Protein AF-A0A1W4XRC3-F1 (afdb_monomer)

Nearest PDB structures (foldseek):
  7ep3-assembly1_A  TM=9.828E-01  e=4.737E-10  Homo sapiens
  7xyt-assembly1_D  TM=9.723E-01  e=3.192E-10  Homo sapiens
  7ep4-assembly1_B  TM=9.754E-01  e=5.228E-10  Homo sapiens
  7ep5-assembly1_B  TM=9.774E-01  e=6.690E-10  Homo sapiens
  7xys-assembly2_D  TM=9.703E-01  e=6.690E-10  Homo sapiens

pLDDT: mean 93.94, std 7.81, range [54.62, 98.81]

Radius of gyration: 13.51 Å; Cα contacts (8 Å, |Δi|>4): 137; chains: 1; bounding box: 31×24×43 Å

Structure (mmCIF, N/CA/C/O backbone):
data_AF-A0A1W4XRC3-F1
#
_entry.id   AF-A0A1W4XRC3-F1
#
loop_
_atom_site.group_PDB
_atom_site.id
_atom_site.type_symbol
_atom_site.label_atom_id
_atom_site.label_alt_id
_atom_site.label_comp_id
_atom_site.label_asym_id
_atom_site.label_entity_id
_atom_site.label_seq_id
_atom_site.pdbx_PDB_ins_cod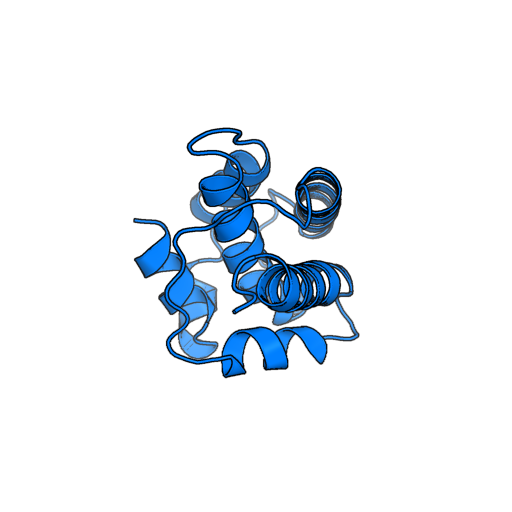e
_atom_site.Cartn_x
_atom_site.Cartn_y
_atom_site.Cartn_z
_atom_site.occupancy
_atom_site.B_iso_or_equiv
_atom_site.auth_seq_id
_atom_site.auth_comp_id
_atom_site.auth_asym_id
_atom_site.auth_atom_id
_atom_site.pdbx_PDB_model_num
ATOM 1 N N . MET A 1 1 ? 9.868 -13.688 4.477 1.00 58.91 1 MET A N 1
ATOM 2 C CA . MET A 1 1 ? 8.705 -13.409 5.351 1.00 58.91 1 MET A CA 1
ATOM 3 C C . MET A 1 1 ? 7.718 -12.433 4.704 1.00 58.91 1 MET A C 1
ATOM 5 O O . MET A 1 1 ? 6.545 -12.772 4.650 1.00 58.91 1 MET A O 1
ATOM 9 N N . MET A 1 2 ? 8.161 -11.296 4.139 1.00 73.88 2 MET A N 1
ATOM 10 C CA . MET A 1 2 ? 7.262 -10.297 3.519 1.00 73.88 2 MET A CA 1
ATOM 11 C C . MET A 1 2 ? 6.311 -10.856 2.448 1.00 73.88 2 MET A C 1
ATOM 13 O O . MET A 1 2 ? 5.127 -10.553 2.497 1.00 73.88 2 MET A O 1
ATOM 17 N N . GLY A 1 3 ? 6.773 -11.737 1.551 1.00 81.00 3 GLY A N 1
ATOM 18 C CA . GLY A 1 3 ? 5.900 -12.317 0.518 1.00 81.00 3 GLY A CA 1
ATOM 19 C C . GLY A 1 3 ? 4.730 -13.158 1.057 1.00 81.00 3 GLY A C 1
ATOM 20 O O . GLY A 1 3 ? 3.689 -13.235 0.415 1.00 81.00 3 GLY A O 1
ATOM 21 N N . LEU A 1 4 ? 4.858 -13.762 2.247 1.00 89.00 4 LEU A N 1
ATOM 22 C CA . LEU A 1 4 ? 3.743 -14.473 2.885 1.00 89.00 4 LEU A CA 1
ATOM 23 C C . LEU A 1 4 ? 2.703 -13.481 3.416 1.00 89.00 4 LEU A C 1
ATOM 25 O O . LEU A 1 4 ? 1.518 -13.647 3.151 1.00 89.00 4 LEU A O 1
ATOM 29 N N . LEU A 1 5 ? 3.149 -12.451 4.138 1.00 92.75 5 LEU A N 1
ATOM 30 C CA . LEU A 1 5 ? 2.257 -11.448 4.725 1.00 92.75 5 LEU A CA 1
ATOM 31 C C . LEU A 1 5 ? 1.597 -10.565 3.655 1.00 92.75 5 LEU A C 1
ATOM 33 O O . LEU A 1 5 ? 0.440 -10.201 3.823 1.00 92.75 5 LEU A O 1
ATOM 37 N N . GLY A 1 6 ? 2.276 -10.316 2.528 1.00 92.44 6 GLY A N 1
ATOM 38 C CA . GLY A 1 6 ? 1.676 -9.735 1.322 1.00 92.44 6 GLY A CA 1
ATOM 39 C C . GLY A 1 6 ? 0.453 -10.521 0.859 1.00 92.44 6 GLY A C 1
ATOM 40 O O . GLY A 1 6 ? -0.631 -9.962 0.758 1.00 92.44 6 GLY A O 1
ATOM 41 N N . ASN A 1 7 ? 0.588 -11.841 0.708 1.00 92.56 7 ASN A N 1
ATOM 42 C CA . ASN A 1 7 ? -0.535 -12.694 0.310 1.00 92.56 7 ASN A CA 1
ATOM 43 C C . ASN A 1 7 ? -1.686 -12.679 1.327 1.00 92.56 7 ASN A C 1
ATOM 45 O O . ASN A 1 7 ? -2.846 -12.730 0.934 1.00 92.56 7 ASN A O 1
ATOM 49 N N . VAL A 1 8 ? -1.379 -12.636 2.628 1.00 95.81 8 VAL A N 1
ATOM 50 C CA . VAL A 1 8 ? -2.406 -12.530 3.679 1.00 95.81 8 VAL A CA 1
ATOM 51 C C . VAL A 1 8 ? -3.142 -11.193 3.569 1.00 95.81 8 VAL A C 1
ATOM 53 O O . VAL A 1 8 ? -4.365 -11.165 3.676 1.00 95.81 8 VAL A O 1
ATOM 56 N N . ALA A 1 9 ? -2.419 -10.101 3.305 1.00 96.81 9 ALA A N 1
ATOM 57 C CA . ALA A 1 9 ? -3.002 -8.775 3.138 1.00 96.81 9 ALA A CA 1
ATOM 58 C C . ALA A 1 9 ? -3.893 -8.671 1.886 1.00 96.81 9 ALA A C 1
ATOM 60 O O . ALA A 1 9 ? -4.897 -7.971 1.909 1.00 96.81 9 ALA A O 1
ATOM 61 N N . GLU A 1 10 ? -3.594 -9.397 0.810 1.00 95.56 10 GLU A N 1
ATOM 62 C CA . GLU A 1 10 ? -4.441 -9.420 -0.394 1.00 95.56 10 GLU A CA 1
ATOM 63 C C . GLU A 1 10 ? -5.826 -10.064 -0.150 1.00 95.56 10 GLU A C 1
ATOM 65 O O . GLU A 1 10 ? -6.766 -9.810 -0.905 1.00 95.56 10 GLU A O 1
ATOM 70 N N . VAL A 1 11 ? -5.991 -10.865 0.912 1.00 96.12 11 VAL A N 1
ATOM 71 C CA . VAL A 1 11 ? -7.250 -11.553 1.238 1.00 96.12 11 VAL A CA 1
ATOM 72 C C . VAL A 1 11 ? -8.038 -10.764 2.284 1.00 96.12 11 VAL A C 1
ATOM 74 O O . VAL A 1 11 ? -7.663 -10.700 3.454 1.00 96.12 11 VAL A O 1
ATOM 77 N N . LYS A 1 12 ? -9.185 -10.198 1.882 1.00 94.94 12 LYS A N 1
ATOM 78 C CA . LYS A 1 12 ? -10.070 -9.406 2.760 1.00 94.94 12 LYS A CA 1
ATOM 79 C C . LYS A 1 12 ? -10.391 -10.094 4.086 1.00 94.94 12 LYS A C 1
ATOM 81 O O . LYS A 1 12 ? -10.207 -9.488 5.135 1.00 94.94 12 LYS A O 1
ATOM 86 N N . ASP A 1 13 ? -10.780 -11.362 4.045 1.00 96.50 13 ASP A N 1
ATOM 87 C CA . ASP A 1 13 ? -11.184 -12.102 5.243 1.00 96.50 13 ASP A CA 1
ATOM 88 C C . ASP A 1 13 ? -10.015 -12.471 6.168 1.00 96.50 13 ASP A C 1
ATOM 90 O O . ASP A 1 13 ? -10.243 -13.009 7.244 1.00 96.50 13 ASP A O 1
ATOM 94 N N . LEU A 1 14 ? -8.764 -12.201 5.779 1.00 97.44 14 LEU A N 1
ATOM 95 C CA . LEU A 1 14 ? -7.584 -12.448 6.612 1.00 97.44 14 LEU A CA 1
ATOM 96 C C . LEU A 1 14 ? -6.895 -11.160 7.078 1.00 97.44 14 LEU A C 1
ATOM 98 O O . LEU A 1 14 ? -6.118 -11.202 8.033 1.00 97.44 14 LEU A O 1
ATOM 102 N N . ARG A 1 15 ? -7.180 -10.011 6.452 1.00 96.31 15 ARG A N 1
ATOM 103 C CA . ARG A 1 15 ? -6.509 -8.732 6.745 1.00 96.31 15 ARG A CA 1
ATOM 104 C C . ARG A 1 15 ? -6.607 -8.298 8.201 1.00 96.31 15 ARG A C 1
ATOM 106 O O . ARG A 1 15 ? -5.651 -7.731 8.724 1.00 96.31 15 ARG A O 1
ATOM 113 N N . TYR A 1 16 ? -7.713 -8.601 8.876 1.00 96.12 16 TYR A N 1
ATOM 114 C CA . TYR A 1 16 ? -7.897 -8.219 10.276 1.00 96.12 16 TYR A CA 1
ATOM 115 C C . TYR A 1 16 ? -6.859 -8.85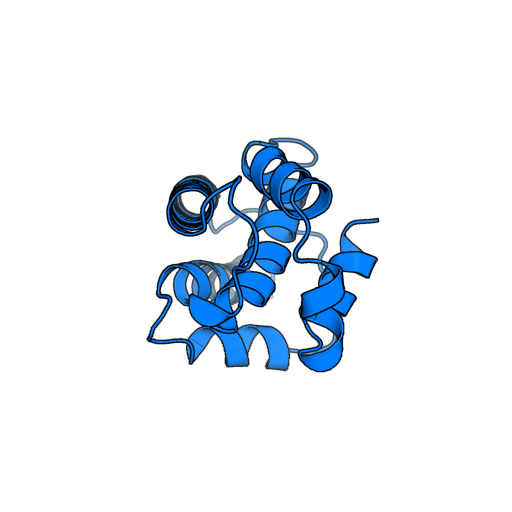3 11.216 1.00 96.12 16 TYR A C 1
ATOM 117 O O . TYR A 1 16 ? -6.524 -8.252 12.232 1.00 96.12 16 TYR A O 1
ATOM 125 N N . TYR A 1 17 ? -6.287 -10.015 10.869 1.00 97.19 17 TYR A N 1
ATOM 126 C CA . TYR A 1 17 ? -5.205 -10.626 11.650 1.00 97.19 17 TYR A CA 1
ATOM 127 C C . TYR A 1 17 ? -3.905 -9.813 11.613 1.00 97.19 17 TYR A C 1
ATOM 129 O O . TYR A 1 17 ? -3.055 -9.983 12.484 1.00 97.19 17 TYR A O 1
ATOM 137 N N . LEU A 1 18 ? -3.742 -8.941 10.613 1.00 97.25 18 LEU A N 1
ATOM 138 C CA . LEU A 1 18 ? -2.594 -8.045 10.490 1.00 97.25 18 LEU A CA 1
ATOM 139 C C . LEU A 1 18 ? -2.808 -6.721 11.233 1.00 97.25 18 LEU A C 1
ATOM 141 O O . LEU A 1 18 ? -1.842 -5.995 11.457 1.00 97.25 18 LEU A O 1
ATOM 145 N N . MET A 1 19 ? -4.045 -6.392 11.622 1.00 97.88 19 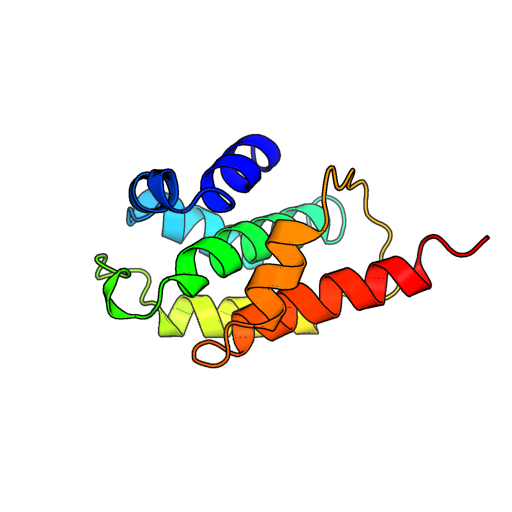MET A N 1
ATOM 146 C CA . MET A 1 19 ? -4.389 -5.139 12.300 1.00 97.88 19 MET A CA 1
ATOM 147 C C . MET A 1 19 ? -4.034 -5.200 13.794 1.00 97.88 19 MET A C 1
ATOM 149 O O . MET A 1 19 ? -4.900 -5.158 14.666 1.00 97.88 19 MET A O 1
ATOM 153 N N . THR A 1 20 ? -2.739 -5.318 14.093 1.00 98.06 20 THR A N 1
ATOM 154 C CA . THR A 1 20 ? -2.191 -5.226 15.454 1.00 98.06 20 THR A CA 1
ATOM 155 C C . THR A 1 20 ? -1.118 -4.138 15.522 1.00 98.06 20 THR A C 1
ATOM 157 O O . THR A 1 20 ? -0.455 -3.873 14.512 1.00 98.06 20 THR A O 1
ATOM 160 N N . PRO A 1 21 ? -0.908 -3.500 16.690 1.00 98.25 21 PRO A N 1
ATOM 161 C CA . PRO A 1 21 ? 0.117 -2.469 16.840 1.00 98.25 21 PRO A CA 1
ATOM 162 C C . PRO A 1 21 ? 1.506 -2.947 16.411 1.00 98.25 21 PRO A C 1
ATOM 164 O O . PRO A 1 21 ? 2.243 -2.200 15.774 1.00 98.25 21 PRO A O 1
ATOM 167 N N . GLU A 1 22 ? 1.854 -4.200 16.705 1.00 97.56 22 GLU A N 1
ATOM 168 C CA . GLU A 1 22 ? 3.159 -4.789 16.406 1.00 97.56 22 GLU A CA 1
ATOM 169 C C . GLU A 1 22 ? 3.363 -4.937 14.898 1.00 97.56 22 GLU A C 1
ATOM 171 O O . GLU A 1 22 ? 4.366 -4.464 14.364 1.00 97.56 22 GLU A O 1
ATOM 176 N N . TYR A 1 23 ? 2.403 -5.547 14.193 1.00 97.38 23 TYR A N 1
ATOM 177 C CA . TYR A 1 23 ? 2.511 -5.736 12.748 1.00 97.38 23 TYR A CA 1
ATOM 178 C C . TYR A 1 23 ? 2.511 -4.406 12.006 1.00 97.38 23 TYR A C 1
ATOM 180 O O . TYR A 1 23 ? 3.374 -4.181 11.154 1.00 97.38 23 TYR A O 1
ATOM 188 N N . VAL A 1 24 ? 1.582 -3.507 12.341 1.00 98.19 24 VAL A N 1
ATOM 189 C CA . VAL A 1 24 ? 1.493 -2.215 11.659 1.00 98.19 24 VAL A CA 1
ATOM 190 C C . VAL A 1 24 ? 2.740 -1.375 11.933 1.00 98.19 24 VAL A C 1
ATOM 192 O O . VAL A 1 24 ? 3.259 -0.777 10.994 1.00 98.19 24 VAL A O 1
ATOM 195 N N . SER A 1 25 ? 3.274 -1.370 13.162 1.00 98.38 25 SER A N 1
ATOM 196 C CA . SER A 1 25 ? 4.533 -0.670 13.468 1.00 98.38 25 SER A CA 1
ATOM 197 C C . SER A 1 25 ? 5.687 -1.216 12.635 1.00 98.38 25 SER A C 1
ATOM 199 O O . SER A 1 25 ? 6.365 -0.443 11.966 1.00 98.38 25 SER A O 1
ATOM 201 N N . VAL A 1 26 ? 5.853 -2.543 12.583 1.00 97.75 26 VAL A N 1
ATOM 202 C CA . VAL A 1 26 ? 6.914 -3.180 11.791 1.00 97.75 26 VAL A CA 1
ATOM 203 C C . VAL A 1 26 ? 6.812 -2.788 10.319 1.00 97.75 26 VAL A C 1
ATOM 205 O O . VAL A 1 26 ? 7.801 -2.347 9.741 1.00 97.75 26 VAL A O 1
ATOM 208 N N . PHE A 1 27 ? 5.637 -2.894 9.694 1.00 98.12 27 PHE A N 1
ATOM 209 C CA . PHE A 1 27 ? 5.492 -2.492 8.292 1.00 98.12 27 PHE A CA 1
ATOM 210 C C . PHE A 1 27 ? 5.697 -0.995 8.086 1.00 98.12 27 PHE A C 1
ATOM 212 O O . PHE A 1 27 ? 6.327 -0.602 7.107 1.00 98.12 27 PHE A O 1
ATOM 219 N N . SER A 1 28 ? 5.202 -0.169 9.008 1.00 98.38 28 SER A N 1
ATOM 220 C CA . SER A 1 28 ? 5.401 1.277 8.968 1.00 98.38 28 SER A CA 1
ATOM 221 C C . SER A 1 28 ? 6.888 1.630 9.025 1.00 98.38 28 SER A C 1
ATOM 223 O O . SER A 1 28 ? 7.329 2.484 8.269 1.00 98.38 28 SER A O 1
ATOM 225 N N . ASP A 1 29 ? 7.679 0.938 9.843 1.00 98.00 29 ASP A N 1
ATOM 226 C CA . ASP A 1 29 ? 9.123 1.165 9.965 1.00 98.00 29 ASP A CA 1
ATOM 227 C C . ASP A 1 29 ? 9.914 0.639 8.770 1.00 98.00 29 ASP A C 1
ATOM 229 O O . ASP A 1 29 ? 10.867 1.275 8.316 1.00 98.00 29 ASP A O 1
ATOM 233 N N . LEU A 1 30 ? 9.474 -0.472 8.178 1.00 97.44 30 LEU A N 1
ATOM 234 C CA . LEU A 1 30 ? 10.051 -0.984 6.935 1.00 97.44 30 LEU A CA 1
ATOM 235 C C . LEU A 1 30 ? 9.842 -0.033 5.750 1.00 97.44 30 LEU A C 1
ATOM 237 O O . LEU A 1 30 ? 10.597 -0.124 4.776 1.00 97.44 30 LEU A O 1
ATOM 241 N N . LEU A 1 31 ? 8.890 0.908 5.833 1.00 98.06 31 LEU A N 1
ATOM 242 C CA . LEU A 1 31 ? 8.767 1.971 4.840 1.00 98.06 31 LEU A CA 1
ATOM 243 C C . LEU A 1 31 ? 10.044 2.788 4.733 1.00 98.06 31 LEU A C 1
ATOM 245 O O . LEU A 1 31 ? 10.308 3.240 3.638 1.00 98.06 31 LEU A O 1
ATOM 249 N N . ASP A 1 32 ? 10.869 2.937 5.771 1.00 96.25 32 ASP A N 1
ATOM 250 C CA . ASP A 1 32 ? 12.114 3.724 5.731 1.00 96.25 32 ASP A CA 1
ATOM 251 C C . ASP A 1 32 ? 13.346 2.914 5.282 1.00 96.25 32 ASP A C 1
ATOM 253 O O . ASP A 1 32 ? 14.457 3.438 5.209 1.00 96.25 32 ASP A O 1
ATOM 257 N N . SER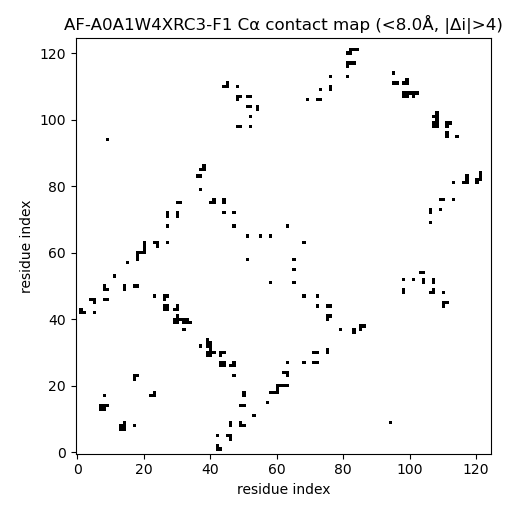 A 1 33 ? 13.164 1.637 4.932 1.00 94.06 33 SER A N 1
ATOM 258 C CA . SER A 1 33 ? 14.265 0.752 4.543 1.00 94.06 33 SER A CA 1
ATOM 259 C C . SER A 1 33 ? 14.813 1.040 3.139 1.00 94.06 33 SER A C 1
ATOM 261 O O . SER A 1 33 ? 14.059 1.122 2.169 1.00 94.06 33 SER A O 1
ATOM 263 N N . TYR A 1 34 ? 16.144 1.089 3.037 1.00 87.62 34 TYR A N 1
ATOM 264 C CA . TYR A 1 34 ? 16.917 1.137 1.785 1.00 87.62 34 TYR A CA 1
ATOM 265 C C . TYR A 1 34 ? 17.595 -0.208 1.455 1.00 87.62 34 TYR A C 1
ATOM 267 O O . TYR A 1 34 ? 18.453 -0.282 0.575 1.00 87.62 34 TYR A O 1
ATOM 275 N N . SER A 1 35 ? 17.270 -1.270 2.203 1.00 85.56 35 SER A N 1
ATOM 276 C CA . SER A 1 35 ? 17.825 -2.605 1.959 1.00 85.56 35 SER A CA 1
ATOM 277 C C . SER A 1 35 ? 17.315 -3.165 0.636 1.00 85.56 35 SER A C 1
ATOM 279 O O . SER A 1 35 ? 16.127 -3.050 0.328 1.00 85.56 35 SER A O 1
ATOM 281 N N . ASP A 1 36 ? 18.215 -3.809 -0.111 1.00 83.69 36 ASP A N 1
ATOM 282 C CA . ASP A 1 36 ? 17.919 -4.448 -1.399 1.00 83.69 36 ASP A CA 1
ATOM 283 C C . ASP A 1 36 ? 17.263 -3.480 -2.404 1.00 83.69 36 ASP A C 1
ATOM 285 O O . ASP A 1 36 ? 16.339 -3.819 -3.143 1.00 83.69 36 ASP A O 1
ATOM 289 N N . GLY A 1 37 ? 17.733 -2.227 -2.401 1.00 88.31 37 GLY A N 1
ATOM 290 C CA . GLY A 1 37 ? 17.157 -1.145 -3.191 1.00 88.31 37 GLY A CA 1
ATOM 291 C C . GLY A 1 37 ? 15.834 -0.677 -2.592 1.00 88.31 37 GLY A C 1
ATOM 292 O O . GLY A 1 37 ? 15.799 -0.166 -1.475 1.00 88.31 37 GLY A O 1
ATOM 293 N N . ILE A 1 38 ? 14.742 -0.817 -3.347 1.00 93.19 38 ILE A N 1
ATOM 294 C CA . ILE A 1 38 ? 13.403 -0.417 -2.888 1.00 93.19 38 ILE A CA 1
ATOM 295 C C . ILE A 1 38 ? 12.567 -1.593 -2.383 1.00 93.19 38 ILE A C 1
ATOM 297 O O . ILE A 1 38 ? 11.497 -1.360 -1.827 1.00 93.19 38 ILE A O 1
ATOM 301 N N . GLU A 1 39 ? 13.033 -2.835 -2.551 1.00 92.31 39 GLU A N 1
ATOM 302 C CA . GLU A 1 39 ? 12.252 -4.062 -2.346 1.00 92.31 39 GLU A CA 1
ATOM 303 C C . GLU A 1 39 ? 11.528 -4.106 -1.003 1.00 92.31 39 GLU A C 1
ATOM 305 O O . GLU A 1 39 ? 10.318 -4.330 -0.949 1.00 92.31 39 GLU A O 1
ATOM 310 N N . VAL A 1 40 ? 12.250 -3.855 0.089 1.00 94.38 40 VAL A N 1
ATOM 311 C CA . VAL A 1 40 ? 11.684 -3.944 1.438 1.00 94.38 40 VAL A CA 1
ATOM 312 C C . VAL A 1 40 ? 10.575 -2.917 1.639 1.00 94.38 40 VAL A C 1
ATOM 314 O O . VAL A 1 40 ? 9.450 -3.271 1.995 1.00 94.38 40 VAL A O 1
ATOM 317 N N . SER A 1 41 ? 10.867 -1.652 1.344 1.00 96.44 41 SER A N 1
ATOM 318 C CA . SER A 1 41 ? 9.893 -0.569 1.488 1.00 96.44 41 SER A CA 1
ATOM 319 C C . SER A 1 41 ? 8.710 -0.686 0.528 1.00 96.44 41 SER A C 1
ATOM 321 O O . SER A 1 41 ? 7.577 -0.402 0.912 1.00 96.44 41 SER A O 1
ATOM 323 N N . TYR A 1 42 ? 8.950 -1.172 -0.691 1.00 96.00 42 TYR A N 1
ATOM 324 C CA . TYR A 1 42 ? 7.923 -1.411 -1.694 1.00 96.00 42 TYR A CA 1
ATOM 325 C C . TYR A 1 42 ? 6.920 -2.472 -1.222 1.00 96.00 42 TYR A C 1
ATOM 327 O O . TYR A 1 42 ? 5.708 -2.251 -1.289 1.00 96.00 42 TYR A O 1
ATOM 335 N N . ASN A 1 43 ? 7.419 -3.606 -0.716 1.00 95.56 43 ASN A N 1
ATOM 336 C CA . ASN A 1 43 ? 6.577 -4.687 -0.205 1.00 95.56 43 ASN A CA 1
ATOM 337 C C . ASN A 1 43 ? 5.815 -4.258 1.057 1.00 95.56 43 ASN A C 1
ATOM 339 O O . ASN A 1 43 ? 4.628 -4.557 1.183 1.00 95.56 43 ASN A O 1
ATOM 343 N N . ALA A 1 44 ? 6.463 -3.521 1.964 1.00 97.25 44 ALA A N 1
ATOM 344 C CA . ALA A 1 44 ? 5.812 -2.982 3.155 1.00 97.25 44 ALA A CA 1
ATOM 345 C C . ALA A 1 44 ? 4.665 -2.023 2.798 1.00 97.25 44 ALA A C 1
ATOM 347 O O . ALA A 1 44 ? 3.556 -2.169 3.308 1.00 97.25 44 ALA A O 1
ATOM 348 N N . ALA A 1 45 ? 4.894 -1.101 1.860 1.00 98.00 45 ALA A N 1
ATOM 349 C CA . ALA A 1 45 ? 3.855 -0.205 1.363 1.00 98.00 45 ALA A CA 1
ATOM 350 C C . ALA A 1 45 ? 2.703 -0.958 0.677 1.00 98.00 45 ALA A C 1
ATOM 352 O O . ALA A 1 45 ? 1.553 -0.543 0.800 1.00 98.00 45 ALA A O 1
ATOM 353 N N . GLY A 1 46 ? 2.981 -2.077 0.002 1.00 97.44 46 GLY A N 1
ATOM 354 C CA . GLY A 1 46 ? 1.947 -2.929 -0.593 1.00 97.44 46 GLY A CA 1
ATOM 355 C C . GLY A 1 46 ? 1.049 -3.579 0.450 1.00 97.44 46 GLY A C 1
ATOM 356 O O . GLY A 1 46 ? -0.174 -3.476 0.361 1.00 97.44 46 GLY A O 1
ATOM 357 N N . VAL A 1 47 ? 1.648 -4.173 1.488 1.00 97.94 47 VAL A N 1
ATOM 358 C CA . VAL A 1 47 ? 0.902 -4.724 2.630 1.00 97.94 47 VAL A CA 1
ATOM 359 C C . VAL A 1 47 ? 0.034 -3.644 3.274 1.00 97.94 47 VAL A C 1
ATOM 361 O O . VAL A 1 47 ? -1.163 -3.848 3.461 1.00 97.94 47 VAL A O 1
ATOM 364 N N . LEU A 1 48 ? 0.610 -2.474 3.556 1.00 98.50 48 LEU A N 1
ATOM 365 C CA . LEU A 1 48 ? -0.111 -1.363 4.176 1.00 98.50 48 LEU A CA 1
ATOM 366 C C . LEU A 1 48 ? -1.223 -0.804 3.283 1.00 98.50 48 LEU A C 1
ATOM 368 O O . LEU A 1 48 ? -2.284 -0.470 3.801 1.00 98.50 48 LEU A O 1
ATOM 372 N N . SER A 1 49 ? -1.029 -0.762 1.960 1.00 98.50 49 SER A N 1
ATOM 373 C CA . SER A 1 49 ? -2.075 -0.362 1.006 1.00 98.50 49 SER A CA 1
ATOM 374 C C . SER A 1 49 ? -3.272 -1.300 1.084 1.00 98.50 49 SER A C 1
ATOM 376 O O . SER A 1 49 ? -4.409 -0.853 1.191 1.00 98.50 49 SER A O 1
ATOM 378 N N . HIS A 1 50 ? -3.027 -2.610 1.106 1.00 98.25 50 HIS A N 1
ATOM 379 C CA . HIS A 1 50 ? -4.095 -3.583 1.286 1.00 98.25 50 HIS A CA 1
ATOM 380 C C . HIS A 1 50 ? -4.760 -3.465 2.657 1.00 98.25 50 HIS A C 1
ATOM 382 O O . HIS A 1 50 ? -5.978 -3.530 2.751 1.00 98.25 50 HIS A O 1
ATOM 388 N N . MET A 1 51 ? -4.014 -3.254 3.737 1.00 98.00 51 MET A N 1
ATOM 389 C CA . MET A 1 51 ? -4.623 -3.072 5.059 1.00 98.00 51 MET A CA 1
ATOM 390 C C . MET A 1 51 ? -5.470 -1.794 5.143 1.00 98.00 51 MET A C 1
ATOM 392 O O . MET A 1 51 ? -6.546 -1.811 5.734 1.00 98.00 51 MET A O 1
ATOM 396 N N . ALA A 1 52 ? -5.013 -0.697 4.538 1.00 98.12 52 ALA A N 1
ATOM 397 C CA . ALA A 1 52 ? -5.699 0.590 4.571 1.00 98.12 52 ALA A CA 1
ATOM 398 C C . ALA A 1 52 ? -6.908 0.675 3.624 1.00 98.12 52 ALA A C 1
ATOM 400 O O . ALA A 1 52 ? -7.772 1.530 3.841 1.00 98.12 52 ALA A O 1
ATOM 401 N N . SER A 1 53 ? -6.987 -0.196 2.609 1.00 97.88 53 SER A N 1
ATOM 402 C CA . SER A 1 53 ? -8.042 -0.166 1.588 1.00 97.88 53 SER A CA 1
ATOM 403 C C . SER A 1 53 ? -9.410 -0.655 2.054 1.00 97.88 53 SER A C 1
ATOM 405 O O . SER A 1 53 ? -10.372 -0.562 1.300 1.00 97.88 53 SER A O 1
ATOM 407 N N . ASP A 1 54 ? -9.509 -1.202 3.264 1.00 95.88 54 ASP A N 1
ATOM 408 C CA . ASP A 1 54 ? -10.792 -1.552 3.885 1.00 95.88 54 ASP A CA 1
ATOM 409 C C . ASP A 1 54 ? -11.473 -0.360 4.577 1.00 95.88 54 ASP A C 1
ATOM 411 O O . ASP A 1 54 ? -12.528 -0.542 5.172 1.00 95.88 54 ASP A O 1
ATOM 415 N N . GLY A 1 55 ? -10.893 0.841 4.490 1.00 95.44 55 GLY A N 1
ATOM 416 C CA . GLY A 1 55 ? -11.454 2.060 5.065 1.00 95.44 55 GLY A CA 1
ATOM 417 C C . GLY A 1 55 ? -10.918 2.390 6.466 1.00 95.44 55 GLY A C 1
ATOM 418 O O . GLY A 1 55 ? -10.170 1.617 7.074 1.00 95.44 55 GLY A O 1
ATOM 419 N N . PRO A 1 56 ? -11.215 3.590 6.987 1.00 96.62 56 PRO A N 1
ATOM 420 C CA . PRO A 1 56 ? -10.778 4.016 8.317 1.00 96.62 56 PRO A CA 1
ATOM 421 C C . PRO A 1 56 ? -11.416 3.224 9.467 1.00 96.62 56 PRO A C 1
ATOM 423 O O . PRO A 1 56 ? -10.794 3.067 10.513 1.00 96.62 56 PRO A O 1
ATOM 426 N N . GLU A 1 57 ? -12.626 2.700 9.289 1.00 96.12 57 GLU A N 1
ATOM 427 C CA . GLU A 1 57 ? -13.396 1.989 10.312 1.00 96.12 57 GLU A CA 1
ATOM 428 C C . GLU A 1 57 ? -12.771 0.660 10.750 1.00 96.12 57 GLU A C 1
ATOM 430 O O . GLU A 1 57 ? -13.003 0.212 11.873 1.00 96.12 57 GLU A O 1
ATOM 435 N N . VAL A 1 58 ? -11.956 0.039 9.893 1.00 95.12 58 VAL A N 1
ATOM 436 C CA . VAL A 1 58 ? -11.242 -1.200 10.229 1.00 95.12 58 VAL A CA 1
ATOM 437 C C . VAL A 1 58 ? -9.890 -0.947 10.894 1.00 95.12 58 VAL A C 1
ATOM 439 O O . VAL A 1 58 ? -9.239 -1.891 11.342 1.00 95.12 58 VAL A O 1
ATOM 442 N N . TRP A 1 59 ? -9.445 0.311 10.969 1.00 97.69 59 TRP A N 1
ATOM 443 C CA . TRP A 1 59 ? -8.196 0.680 11.625 1.00 97.69 59 TRP A CA 1
ATOM 444 C C . TRP A 1 59 ? -8.399 0.761 13.141 1.00 97.69 59 TRP A C 1
ATOM 446 O O . TRP A 1 59 ? -8.563 1.830 13.723 1.00 97.69 59 TRP A O 1
ATOM 456 N N . THR A 1 60 ? -8.431 -0.400 13.792 1.00 97.50 60 THR A N 1
ATOM 457 C CA . THR A 1 60 ? -8.848 -0.544 15.197 1.00 97.50 60 THR A CA 1
ATOM 458 C C . THR A 1 60 ? -7.757 -0.240 16.224 1.00 97.50 60 THR A C 1
ATOM 460 O O . THR A 1 60 ? -8.041 -0.165 17.421 1.00 97.50 60 THR A O 1
ATOM 463 N N . ILE A 1 61 ? -6.509 -0.063 15.788 1.00 98.06 61 ILE A N 1
ATOM 464 C CA . ILE A 1 61 ? -5.376 0.233 16.669 1.00 98.06 61 ILE A CA 1
ATOM 465 C C . ILE A 1 61 ? -5.219 1.739 16.896 1.00 98.06 61 ILE A C 1
ATOM 467 O O . ILE A 1 61 ? -5.476 2.554 16.012 1.00 98.06 61 ILE A O 1
ATOM 471 N N . THR A 1 62 ? -4.735 2.121 18.077 1.00 97.06 62 THR A N 1
ATOM 472 C CA . THR A 1 62 ? -4.488 3.530 18.428 1.00 97.06 62 THR A CA 1
ATOM 473 C C . THR A 1 62 ? -3.122 4.033 17.968 1.00 97.06 62 THR A C 1
ATOM 475 O O . THR A 1 62 ? -2.960 5.226 17.716 1.00 97.06 62 THR A O 1
ATOM 478 N N . TYR A 1 63 ? -2.135 3.142 17.852 1.00 97.31 63 TYR A N 1
ATOM 479 C CA . TYR A 1 63 ? -0.793 3.471 17.389 1.00 97.31 63 TYR A CA 1
ATOM 480 C C . TYR A 1 63 ? -0.176 2.303 16.598 1.00 97.31 63 TYR A C 1
ATOM 482 O O . TYR A 1 63 ? -0.252 1.168 17.073 1.00 97.31 63 TYR A O 1
ATOM 490 N N . PRO A 1 64 ? 0.468 2.567 15.442 1.00 98.12 64 PRO A N 1
ATOM 491 C CA . PRO A 1 64 ? 0.518 3.855 14.742 1.00 98.12 64 PRO A CA 1
ATOM 492 C C . PRO A 1 64 ? -0.861 4.252 14.180 1.00 98.12 64 PRO A C 1
ATOM 494 O O . PRO A 1 64 ? -1.675 3.396 13.829 1.00 98.12 64 PRO A O 1
ATOM 497 N N . THR A 1 65 ? -1.143 5.559 14.105 1.00 98.56 65 THR A N 1
ATOM 498 C CA . THR A 1 65 ? -2.423 6.034 13.548 1.00 98.56 65 THR A CA 1
ATOM 499 C C . THR A 1 65 ? -2.466 5.832 12.038 1.00 98.56 65 THR A C 1
ATOM 501 O O . THR A 1 65 ? -1.431 5.895 11.365 1.00 98.56 65 THR A O 1
ATOM 504 N N . ARG A 1 66 ? -3.671 5.656 11.491 1.00 98.44 66 ARG A N 1
ATOM 505 C CA . ARG A 1 66 ? -3.894 5.490 10.052 1.00 98.44 66 ARG A CA 1
ATOM 506 C C . ARG A 1 66 ? -3.255 6.614 9.245 1.00 98.44 66 ARG A C 1
ATOM 508 O O . ARG A 1 66 ? -2.493 6.362 8.321 1.00 98.44 66 ARG A O 1
ATOM 515 N N . GLU A 1 67 ? -3.494 7.861 9.636 1.00 98.56 67 GLU A N 1
ATOM 516 C CA . GLU A 1 67 ? -2.990 9.048 8.940 1.00 98.56 67 GLU A CA 1
ATOM 517 C C . GLU A 1 67 ? -1.462 9.124 8.985 1.00 98.56 67 GLU A C 1
ATOM 519 O O . GLU A 1 67 ? -0.835 9.589 8.033 1.00 98.56 67 GLU A O 1
ATOM 524 N N . MET A 1 68 ? -0.845 8.681 10.086 1.00 98.56 68 MET A N 1
ATOM 525 C CA . MET A 1 68 ? 0.611 8.624 10.184 1.00 98.56 68 MET A CA 1
ATOM 526 C C . MET A 1 68 ? 1.177 7.608 9.195 1.00 98.56 68 MET A C 1
ATOM 528 O O . MET A 1 68 ? 2.131 7.924 8.484 1.00 98.56 68 MET A O 1
ATOM 532 N N . VAL A 1 69 ? 0.573 6.421 9.115 1.00 98.75 69 VAL A N 1
ATOM 533 C CA . VAL A 1 69 ? 1.012 5.380 8.184 1.00 98.75 69 VAL A CA 1
ATOM 534 C C . VAL A 1 69 ? 0.812 5.811 6.731 1.00 98.75 69 VAL A C 1
ATOM 536 O O . VAL A 1 69 ? 1.751 5.702 5.949 1.00 98.75 69 VAL A O 1
ATOM 539 N N . LEU A 1 70 ? -0.347 6.375 6.381 1.00 98.81 70 LEU A N 1
ATOM 540 C CA . LEU A 1 70 ? -0.630 6.854 5.023 1.00 98.81 70 LEU A CA 1
ATOM 541 C C . LEU A 1 70 ? 0.359 7.936 4.571 1.00 98.81 70 LEU A C 1
ATOM 543 O O . LEU A 1 70 ? 0.915 7.849 3.478 1.00 98.81 70 LEU A O 1
ATOM 547 N N . ARG A 1 71 ? 0.678 8.909 5.436 1.00 98.75 71 ARG A N 1
ATOM 548 C CA . ARG A 1 71 ? 1.711 9.914 5.126 1.00 98.75 71 ARG A CA 1
ATOM 549 C C . ARG A 1 71 ? 3.083 9.283 4.897 1.00 98.75 71 ARG A C 1
ATOM 551 O O . ARG A 1 71 ? 3.760 9.648 3.939 1.00 98.75 71 ARG A O 1
ATOM 558 N N . ARG A 1 72 ? 3.492 8.329 5.742 1.00 98.69 72 ARG A N 1
ATOM 559 C CA . ARG A 1 72 ? 4.762 7.603 5.556 1.00 98.69 72 ARG A CA 1
ATOM 560 C C . ARG A 1 72 ? 4.767 6.814 4.246 1.00 98.69 72 ARG A C 1
ATOM 562 O O . ARG A 1 72 ? 5.798 6.775 3.583 1.00 98.69 72 ARG A O 1
ATOM 569 N N . MET A 1 73 ? 3.635 6.229 3.846 1.00 98.75 73 MET A N 1
ATOM 570 C CA . MET A 1 73 ? 3.520 5.536 2.560 1.00 98.75 73 MET A CA 1
ATOM 571 C C . MET A 1 73 ? 3.781 6.484 1.393 1.00 98.75 73 MET A C 1
ATOM 573 O O . MET A 1 73 ? 4.572 6.141 0.524 1.00 98.75 73 MET A O 1
ATOM 577 N N . VAL A 1 74 ? 3.177 7.677 1.383 1.00 98.69 74 VAL A N 1
ATOM 578 C CA . VAL A 1 74 ? 3.411 8.671 0.319 1.00 98.69 74 VAL A CA 1
ATOM 579 C C . VAL A 1 74 ? 4.888 9.048 0.240 1.00 98.69 74 VAL A C 1
ATOM 581 O O . VAL A 1 74 ? 5.476 8.946 -0.832 1.00 98.69 74 VAL A O 1
ATOM 584 N N . VAL A 1 75 ? 5.511 9.377 1.377 1.00 98.50 75 VAL A N 1
ATOM 585 C CA . VAL A 1 75 ? 6.949 9.701 1.440 1.00 98.50 75 VAL A CA 1
ATOM 586 C C . VAL A 1 75 ? 7.809 8.549 0.908 1.00 98.50 75 VAL A C 1
ATOM 588 O O . VAL A 1 75 ? 8.779 8.776 0.186 1.00 98.50 75 VAL A O 1
ATOM 591 N N . ALA A 1 76 ? 7.459 7.302 1.237 1.00 98.19 76 ALA A N 1
ATOM 592 C CA . ALA A 1 76 ? 8.159 6.134 0.720 1.00 98.19 76 ALA A CA 1
ATOM 593 C C . ALA A 1 76 ? 7.972 5.972 -0.796 1.00 98.19 76 ALA A C 1
ATOM 595 O O . ALA A 1 76 ? 8.954 5.753 -1.494 1.00 98.19 76 ALA A O 1
ATOM 596 N N . ILE A 1 77 ? 6.753 6.117 -1.318 1.00 98.44 77 ILE A N 1
ATOM 597 C CA . ILE A 1 77 ? 6.463 5.949 -2.749 1.00 98.44 77 ILE A CA 1
ATOM 598 C C . ILE A 1 77 ? 7.181 7.014 -3.589 1.00 98.44 77 ILE A C 1
ATOM 600 O O . ILE A 1 77 ? 7.772 6.695 -4.620 1.00 98.44 77 ILE A O 1
ATOM 604 N N . GLU A 1 78 ? 7.179 8.269 -3.133 1.00 97.56 78 GLU A N 1
ATOM 605 C CA . GLU A 1 78 ? 7.779 9.399 -3.854 1.00 97.56 78 GLU A CA 1
ATOM 606 C C . GLU A 1 78 ? 9.305 9.321 -3.960 1.00 97.56 78 GLU A C 1
ATOM 608 O O . GLU A 1 78 ? 9.894 9.920 -4.861 1.00 97.56 78 GLU A O 1
ATOM 613 N N . ARG A 1 79 ? 9.967 8.570 -3.074 1.00 95.75 79 ARG A N 1
ATOM 614 C CA . ARG A 1 79 ? 11.429 8.430 -3.104 1.00 95.75 79 ARG A CA 1
ATOM 615 C C . ARG A 1 79 ? 11.920 7.392 -4.113 1.00 95.75 79 ARG A C 1
ATOM 617 O O . ARG A 1 79 ? 13.114 7.353 -4.409 1.00 95.75 79 ARG A O 1
ATOM 624 N N . TRP A 1 80 ? 11.055 6.481 -4.559 1.00 96.50 80 TRP A N 1
ATOM 625 C CA . TRP A 1 80 ? 11.470 5.382 -5.422 1.00 96.50 80 TRP A CA 1
ATOM 626 C C . TRP A 1 80 ? 11.658 5.872 -6.854 1.00 96.50 80 TRP A C 1
ATOM 628 O O . TRP A 1 80 ? 10.753 6.461 -7.446 1.00 96.50 80 TRP A O 1
ATOM 638 N N . ASP A 1 81 ? 12.796 5.541 -7.463 1.00 94.50 81 ASP A N 1
ATOM 639 C CA . ASP A 1 81 ? 12.953 5.723 -8.903 1.00 94.50 81 ASP A CA 1
ATOM 640 C C . ASP A 1 81 ? 12.009 4.763 -9.641 1.00 94.50 81 ASP A C 1
ATOM 642 O O . ASP A 1 81 ? 12.060 3.545 -9.445 1.00 94.50 81 ASP A O 1
ATOM 646 N N . LEU A 1 82 ? 11.170 5.298 -10.529 1.00 94.31 82 LEU A N 1
ATOM 647 C CA . LEU A 1 82 ? 10.258 4.523 -11.366 1.00 94.31 82 LEU A CA 1
ATOM 648 C C . LEU A 1 82 ? 10.991 3.532 -12.291 1.00 94.31 82 LEU A C 1
ATOM 650 O O . LEU A 1 82 ? 10.372 2.584 -12.770 1.00 94.31 82 LEU A O 1
ATOM 654 N N . GLY A 1 83 ? 12.285 3.731 -12.555 1.00 93.50 83 GLY A N 1
ATOM 655 C CA . GLY A 1 83 ? 13.151 2.792 -13.272 1.00 93.50 83 GLY A CA 1
ATOM 656 C C . GLY A 1 83 ? 13.749 1.673 -12.412 1.00 93.50 83 GLY A C 1
ATOM 657 O O . GLY A 1 83 ? 14.423 0.801 -12.959 1.00 93.50 83 GLY A O 1
ATOM 658 N N . SER A 1 84 ? 13.512 1.670 -11.095 1.00 92.12 84 SER A N 1
ATOM 659 C CA . SER A 1 84 ? 14.096 0.686 -10.175 1.00 92.12 84 SER A CA 1
ATOM 660 C C . SER A 1 84 ? 13.703 -0.734 -10.566 1.00 92.12 84 SER A C 1
ATOM 662 O O . SER A 1 84 ? 12.512 -1.049 -10.667 1.00 92.12 84 SER A O 1
ATOM 664 N N . GLN A 1 85 ? 14.706 -1.596 -10.751 1.00 89.31 85 GLN A N 1
ATOM 665 C CA . GLN A 1 85 ? 14.470 -3.020 -10.943 1.00 89.31 85 GLN A CA 1
ATOM 666 C C . GLN A 1 85 ? 13.935 -3.647 -9.665 1.00 89.31 85 GLN A C 1
ATOM 668 O O . GLN A 1 85 ? 14.330 -3.270 -8.561 1.00 89.31 85 GLN A O 1
ATOM 673 N N . ARG A 1 86 ? 13.035 -4.613 -9.844 1.00 86.25 86 ARG A N 1
ATOM 674 C CA . ARG A 1 86 ? 12.454 -5.383 -8.755 1.00 86.25 86 ARG A CA 1
ATOM 675 C C . ARG A 1 86 ? 12.425 -6.870 -9.098 1.00 86.25 86 ARG A C 1
ATOM 677 O O . ARG A 1 86 ? 12.308 -7.239 -10.268 1.00 86.25 86 ARG A O 1
ATOM 684 N N . ASN A 1 87 ? 12.514 -7.727 -8.094 1.00 82.88 87 ASN A N 1
ATOM 685 C CA . ASN A 1 87 ? 12.391 -9.173 -8.201 1.00 82.88 87 ASN A CA 1
ATOM 686 C C . ASN A 1 87 ? 11.017 -9.619 -7.686 1.00 82.88 87 ASN A C 1
ATOM 688 O O . ASN A 1 87 ? 10.893 -10.235 -6.626 1.00 82.88 87 ASN A O 1
ATOM 692 N N . ILE A 1 88 ? 9.967 -9.271 -8.436 1.00 77.38 88 ILE A N 1
ATOM 693 C CA . ILE A 1 88 ? 8.581 -9.548 -8.054 1.00 77.38 88 ILE A CA 1
ATOM 694 C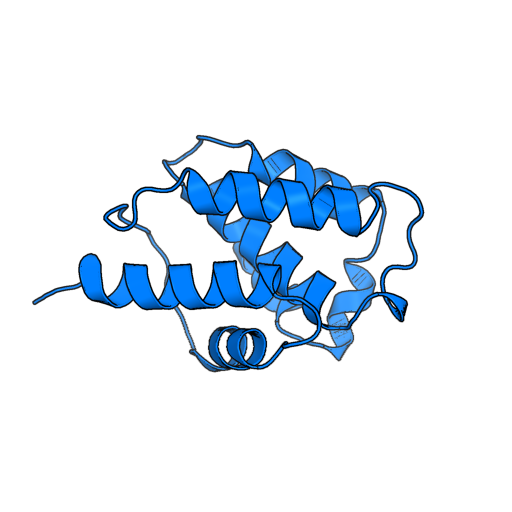 C . ILE A 1 88 ? 7.900 -10.392 -9.122 1.00 77.38 88 ILE A C 1
ATOM 696 O O . ILE A 1 88 ? 7.822 -10.014 -10.288 1.00 77.38 88 ILE A O 1
ATOM 700 N N . ASN A 1 89 ? 7.337 -11.514 -8.680 1.00 80.19 89 ASN A N 1
ATOM 701 C CA . ASN A 1 89 ? 6.538 -12.408 -9.507 1.00 80.19 89 ASN A CA 1
ATOM 702 C C . ASN A 1 89 ? 5.055 -12.219 -9.181 1.00 80.19 89 ASN A C 1
ATOM 704 O O . ASN A 1 89 ? 4.509 -12.893 -8.305 1.00 80.19 89 ASN A O 1
ATOM 708 N N . TYR A 1 90 ? 4.395 -11.298 -9.886 1.00 82.50 90 TYR A N 1
ATOM 709 C CA . TYR A 1 90 ? 2.948 -11.128 -9.763 1.00 82.50 90 TYR A CA 1
ATOM 710 C C . TYR A 1 90 ? 2.223 -12.356 -10.322 1.00 82.50 90 TYR A C 1
ATOM 712 O O . TYR A 1 90 ? 2.327 -12.666 -11.506 1.00 82.50 90 TYR A O 1
ATOM 720 N N . ARG A 1 91 ? 1.465 -13.047 -9.463 1.00 86.56 91 ARG A N 1
ATOM 721 C CA . ARG A 1 91 ? 0.594 -14.167 -9.870 1.00 86.56 91 ARG A CA 1
ATOM 722 C C . ARG A 1 91 ? -0.690 -13.683 -10.542 1.00 86.56 91 ARG A C 1
ATOM 724 O O . ARG A 1 91 ? -1.242 -14.373 -11.389 1.00 86.56 91 ARG A O 1
ATOM 731 N N . SER A 1 92 ? -1.156 -12.504 -10.139 1.00 90.38 92 SER A N 1
ATOM 732 C CA . SER A 1 92 ? -2.320 -11.804 -10.671 1.00 90.38 92 SER A CA 1
ATOM 733 C C . 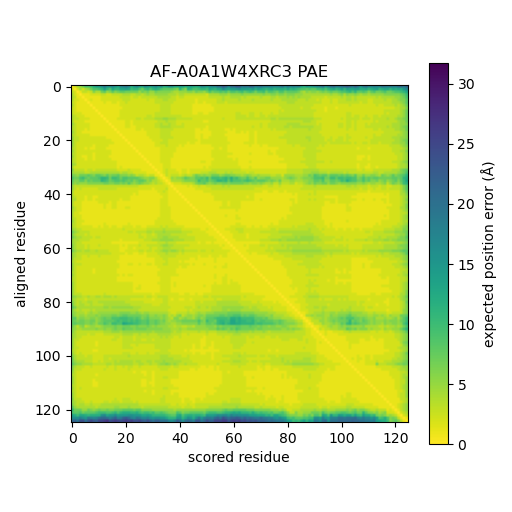SER A 1 92 ? -2.126 -10.301 -10.469 1.00 90.38 92 SER A C 1
ATOM 735 O O . SER A 1 92 ? -1.453 -9.886 -9.525 1.00 90.38 92 SER A O 1
ATOM 737 N N . PHE A 1 93 ? -2.730 -9.487 -11.334 1.00 93.81 93 PHE A N 1
ATOM 738 C CA . PHE A 1 93 ? -2.863 -8.044 -11.105 1.00 93.81 93 PHE A CA 1
ATOM 739 C C . PHE A 1 93 ? -4.167 -7.672 -10.404 1.00 93.81 93 PHE A C 1
ATOM 741 O O . PHE A 1 93 ? -4.347 -6.509 -10.064 1.00 93.81 93 PHE A O 1
ATOM 748 N N . GLU A 1 94 ? -5.067 -8.627 -10.168 1.00 95.69 94 GLU A N 1
ATOM 749 C CA . GLU A 1 94 ? -6.346 -8.379 -9.500 1.00 95.69 94 GLU A CA 1
ATOM 750 C C . GLU A 1 94 ? -6.199 -7.622 -8.166 1.00 95.69 94 GLU A C 1
ATOM 752 O O . GLU A 1 94 ? -6.894 -6.614 -8.017 1.00 95.69 94 GLU A O 1
ATOM 757 N N . PRO A 1 95 ? -5.265 -7.972 -7.252 1.00 95.44 95 PRO A N 1
ATOM 758 C CA . PRO A 1 95 ? -5.100 -7.219 -6.008 1.00 95.44 95 PRO A CA 1
ATOM 759 C C . PRO A 1 95 ? -4.689 -5.758 -6.246 1.00 95.44 95 PRO A C 1
ATOM 761 O O . PRO A 1 95 ? -5.224 -4.847 -5.620 1.00 95.44 95 PRO A O 1
ATOM 764 N N . ILE A 1 96 ? -3.801 -5.506 -7.211 1.00 96.44 96 ILE A N 1
ATOM 765 C CA . ILE A 1 96 ? -3.356 -4.147 -7.560 1.00 96.44 96 ILE A CA 1
ATOM 766 C C . ILE A 1 96 ? -4.493 -3.358 -8.216 1.00 96.44 96 ILE A C 1
ATOM 768 O O . ILE A 1 96 ? -4.730 -2.200 -7.881 1.00 96.44 96 ILE A O 1
ATOM 772 N N . LEU A 1 97 ? -5.230 -3.980 -9.140 1.00 97.44 97 LEU A N 1
ATOM 773 C CA .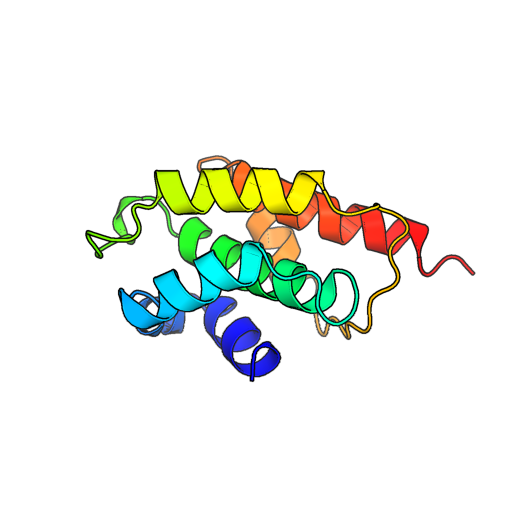 LEU A 1 97 ? -6.362 -3.358 -9.828 1.00 97.44 97 LEU A CA 1
ATOM 774 C C . LEU A 1 97 ? -7.527 -3.065 -8.877 1.00 97.44 97 LEU A C 1
ATOM 776 O O . LEU A 1 97 ? -8.287 -2.129 -9.126 1.00 97.44 97 LEU A O 1
ATOM 780 N N . HIS A 1 98 ? -7.668 -3.836 -7.797 1.00 97.19 98 HIS A N 1
ATOM 781 C CA . HIS A 1 98 ? -8.594 -3.522 -6.717 1.00 97.19 98 HIS A CA 1
ATOM 782 C C . HIS A 1 98 ? -8.205 -2.208 -6.029 1.00 97.19 98 HIS A C 1
ATOM 784 O O . HIS A 1 98 ? -9.046 -1.319 -5.921 1.00 97.19 98 HIS A O 1
ATOM 790 N N . LEU A 1 99 ? -6.928 -2.035 -5.665 1.00 98.31 99 LEU A N 1
ATOM 791 C CA . LEU A 1 99 ? -6.431 -0.818 -5.010 1.00 98.31 99 LEU A CA 1
ATOM 792 C C . LEU A 1 99 ? -6.608 0.450 -5.861 1.00 98.31 99 LEU A C 1
ATOM 794 O O . LEU A 1 99 ? -6.900 1.511 -5.320 1.00 98.31 99 LEU A O 1
ATOM 798 N N . VAL A 1 100 ? -6.522 0.352 -7.194 1.00 98.06 100 VAL A N 1
ATOM 799 C CA . VAL A 1 100 ? -6.801 1.485 -8.103 1.00 98.06 100 VAL A CA 1
ATOM 800 C C . VAL A 1 100 ? -8.239 2.011 -7.956 1.00 98.06 100 VAL A C 1
ATOM 802 O O . VAL A 1 100 ? -8.502 3.169 -8.268 1.00 98.06 100 VAL A O 1
ATOM 805 N N . LYS A 1 101 ? -9.179 1.200 -7.458 1.00 97.19 101 LYS A N 1
ATOM 806 C CA . LYS A 1 101 ? -10.594 1.574 -7.285 1.00 97.19 101 LYS A CA 1
ATOM 807 C C . LYS A 1 101 ? -10.932 2.079 -5.875 1.00 97.19 101 LYS A C 1
ATOM 809 O O . LYS A 1 101 ? -12.095 2.367 -5.608 1.00 97.19 101 LYS A O 1
ATOM 814 N N . VAL A 1 102 ? -9.947 2.184 -4.984 1.00 96.88 102 VAL A N 1
ATOM 815 C CA . VAL A 1 102 ? -10.117 2.635 -3.592 1.00 96.88 102 VAL A CA 1
ATOM 816 C C . VAL A 1 102 ? -10.044 4.164 -3.550 1.00 96.88 102 VAL A C 1
ATOM 818 O O . VAL A 1 102 ? -9.003 4.751 -3.268 1.00 96.88 102 VAL A O 1
ATOM 821 N N . TYR A 1 103 ? -11.140 4.828 -3.922 1.00 95.62 103 TYR A N 1
ATOM 822 C CA . TYR A 1 103 ? -11.186 6.293 -4.065 1.00 95.62 103 TYR A CA 1
ATOM 823 C C . TYR A 1 103 ? -11.207 7.053 -2.734 1.00 95.62 103 TYR A C 1
ATOM 825 O O . TYR A 1 103 ? -10.862 8.230 -2.692 1.00 95.62 103 TYR A O 1
ATOM 833 N N . ASP A 1 104 ? -11.618 6.396 -1.654 1.00 95.56 104 ASP A N 1
ATOM 834 C CA . ASP A 1 104 ? -11.624 6.941 -0.295 1.00 95.56 104 ASP A CA 1
ATOM 835 C C . ASP A 1 104 ? -10.216 7.011 0.324 1.00 95.56 104 ASP A C 1
ATOM 837 O O . ASP A 1 104 ? -10.003 7.762 1.275 1.00 95.56 104 ASP A O 1
ATOM 841 N N . THR A 1 105 ? -9.250 6.265 -0.230 1.00 97.94 105 THR A N 1
ATOM 842 C CA . THR A 1 105 ? -7.868 6.200 0.269 1.00 97.94 105 THR A CA 1
ATOM 843 C C . THR A 1 105 ? -6.855 6.362 -0.876 1.00 97.94 105 THR A C 1
ATOM 845 O O . THR A 1 105 ? -6.284 5.374 -1.354 1.00 97.94 105 THR A O 1
ATOM 848 N N . PRO A 1 106 ? -6.603 7.604 -1.333 1.00 98.25 106 PRO A N 1
ATOM 849 C CA . PRO A 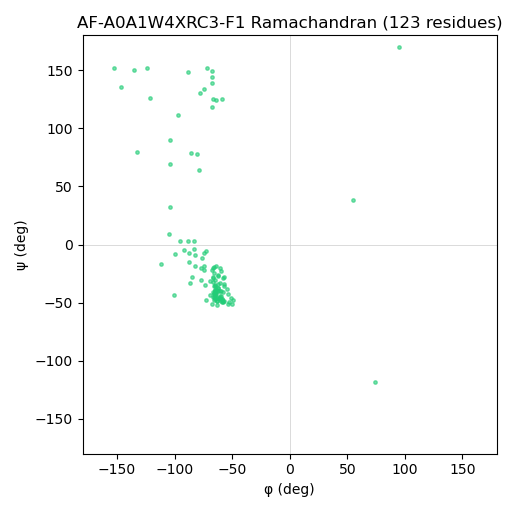1 106 ? -5.753 7.889 -2.493 1.00 98.25 106 PRO A CA 1
ATOM 850 C C . PRO A 1 106 ? -4.320 7.348 -2.395 1.00 98.25 106 PRO A C 1
ATOM 852 O O . PRO A 1 106 ? -3.707 7.028 -3.411 1.00 98.25 106 PRO A O 1
ATOM 855 N N . GLU A 1 107 ? -3.766 7.195 -1.194 1.00 98.62 107 GLU A N 1
ATOM 856 C CA . GLU A 1 107 ? -2.421 6.650 -0.98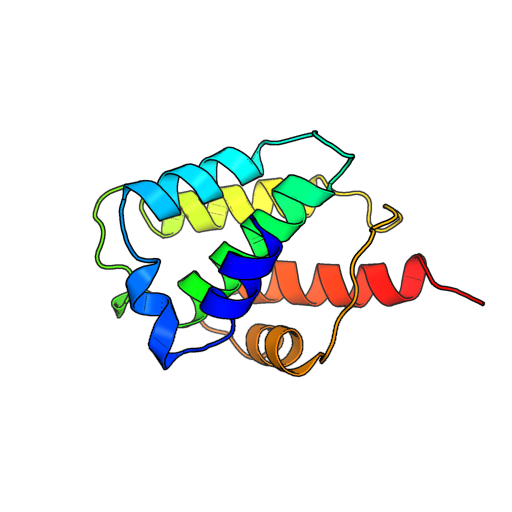5 1.00 98.62 107 GLU A CA 1
ATOM 857 C C . GLU A 1 107 ? -2.318 5.179 -1.421 1.00 98.62 107 GLU A C 1
ATOM 859 O O . GLU A 1 107 ? -1.277 4.753 -1.927 1.00 98.62 107 GLU A O 1
ATOM 864 N N . CYS A 1 108 ? -3.414 4.416 -1.311 1.00 98.62 108 CYS A N 1
ATOM 865 C CA . CYS A 1 108 ? -3.497 3.058 -1.852 1.00 98.62 108 CYS A CA 1
ATOM 866 C C . CYS A 1 108 ? -3.434 3.076 -3.384 1.00 98.62 108 CYS A C 1
ATOM 868 O O . CYS A 1 108 ? -2.718 2.277 -3.996 1.00 98.62 108 CYS A O 1
ATOM 870 N N . GLN A 1 109 ? -4.144 4.023 -4.011 1.00 98.69 109 GLN A N 1
ATOM 871 C CA . GLN A 1 109 ? -4.082 4.226 -5.458 1.00 98.69 109 GLN A CA 1
ATOM 872 C C . GLN A 1 109 ? -2.676 4.649 -5.889 1.00 98.69 109 GLN A C 1
ATOM 874 O O . GLN A 1 109 ? -2.189 4.159 -6.905 1.00 98.69 109 GLN A O 1
ATOM 879 N N . HIS A 1 110 ? -1.999 5.503 -5.116 1.00 98.69 110 HIS A N 1
ATOM 880 C CA . HIS A 1 110 ? -0.640 5.952 -5.414 1.00 98.69 110 HIS A CA 1
ATOM 881 C C . HIS A 1 110 ? 0.328 4.766 -5.507 1.00 98.69 110 HIS A C 1
ATOM 883 O O . HIS A 1 110 ? 1.028 4.626 -6.513 1.00 98.69 110 HIS A O 1
ATOM 889 N N . TRP A 1 111 ? 0.308 3.857 -4.526 1.00 98.50 111 TRP A N 1
ATOM 890 C CA . TRP A 1 111 ? 1.131 2.646 -4.577 1.00 98.50 111 TRP A CA 1
ATOM 891 C C . TRP A 1 111 ? 0.780 1.761 -5.780 1.00 98.50 111 TRP A C 1
ATOM 893 O O . TRP A 1 111 ? 1.670 1.312 -6.508 1.00 98.50 111 TRP A O 1
ATOM 903 N N . ALA A 1 112 ? -0.514 1.539 -6.026 1.00 98.31 112 ALA A N 1
ATOM 904 C CA . ALA A 1 112 ? -0.981 0.673 -7.105 1.00 98.31 112 ALA A CA 1
ATOM 905 C C . ALA A 1 112 ? -0.601 1.213 -8.492 1.00 98.31 112 ALA A C 1
ATOM 907 O O . ALA A 1 112 ? -0.089 0.478 -9.340 1.00 98.31 112 ALA A O 1
ATOM 908 N N . VAL A 1 113 ? -0.799 2.512 -8.717 1.00 98.12 113 VAL A N 1
ATOM 909 C CA . VAL A 1 113 ? -0.435 3.189 -9.965 1.00 98.12 113 VAL A CA 1
ATOM 910 C C . VAL A 1 113 ? 1.078 3.200 -10.149 1.00 98.12 113 VAL A C 1
ATOM 912 O O . VAL A 1 113 ? 1.542 2.907 -11.250 1.00 98.12 113 VAL A O 1
ATOM 915 N N . TRP A 1 114 ? 1.857 3.460 -9.092 1.00 97.75 114 TRP A N 1
ATOM 916 C CA . TRP A 1 114 ? 3.317 3.382 -9.163 1.00 97.75 114 TRP A CA 1
ATOM 917 C C . TRP A 1 114 ? 3.772 1.974 -9.570 1.00 97.75 114 TRP A C 1
ATOM 919 O O . TRP A 1 114 ? 4.577 1.824 -10.491 1.00 97.75 114 TRP A O 1
ATOM 929 N N . ALA A 1 115 ? 3.208 0.930 -8.950 1.00 96.19 115 ALA A N 1
ATOM 930 C CA . ALA A 1 115 ? 3.535 -0.463 -9.248 1.00 96.19 115 ALA A CA 1
ATOM 931 C C . ALA A 1 115 ? 3.277 -0.819 -10.721 1.00 96.19 115 ALA A C 1
ATOM 933 O O . ALA A 1 115 ? 4.145 -1.405 -11.375 1.00 96.19 115 ALA A O 1
ATOM 934 N N . LEU A 1 116 ? 2.112 -0.426 -11.247 1.00 95.81 116 LEU A N 1
ATOM 935 C CA . LEU A 1 116 ? 1.739 -0.618 -12.651 1.00 95.81 116 LEU A CA 1
ATOM 936 C C . LEU A 1 116 ? 2.639 0.189 -13.593 1.00 95.81 116 LEU A C 1
ATOM 938 O O . LEU A 1 116 ? 3.098 -0.334 -14.606 1.00 95.81 116 LEU A O 1
ATOM 942 N N . ALA A 1 117 ? 2.946 1.442 -13.259 1.00 95.62 117 ALA A N 1
ATOM 943 C CA . ALA A 1 117 ? 3.810 2.290 -14.071 1.00 95.62 117 ALA A CA 1
ATOM 944 C C . ALA A 1 117 ? 5.247 1.743 -14.142 1.00 95.62 117 ALA A C 1
ATOM 946 O O . ALA A 1 117 ? 5.808 1.653 -15.237 1.00 95.62 117 ALA A O 1
ATOM 947 N N . ASN A 1 118 ? 5.821 1.299 -13.018 1.00 95.00 118 ASN A N 1
ATOM 948 C CA . ASN A 1 118 ? 7.148 0.677 -12.979 1.00 95.00 118 ASN A CA 1
ATOM 949 C C . ASN A 1 118 ? 7.209 -0.588 -13.857 1.00 95.00 118 ASN A C 1
ATOM 951 O O . ASN A 1 118 ? 8.168 -0.763 -14.612 1.00 95.00 118 ASN A O 1
ATOM 955 N N . LEU A 1 119 ? 6.156 -1.418 -13.856 1.00 91.31 119 LEU A N 1
ATOM 956 C CA . LEU A 1 119 ? 6.071 -2.608 -14.717 1.00 91.31 119 LEU A CA 1
ATOM 957 C C . LEU A 1 119 ? 6.215 -2.271 -16.212 1.00 91.31 119 LEU A C 1
ATOM 959 O O . LEU A 1 119 ? 6.861 -3.014 -16.949 1.00 91.31 119 LEU A O 1
ATOM 963 N N . THR A 1 120 ? 5.687 -1.127 -16.662 1.00 90.50 120 THR A N 1
ATOM 964 C CA . THR A 1 120 ? 5.812 -0.676 -18.067 1.00 90.50 120 THR A CA 1
ATOM 965 C C . THR A 1 120 ? 7.193 -0.111 -18.435 1.00 90.50 120 THR A C 1
ATOM 967 O O . THR A 1 120 ? 7.486 0.123 -19.616 1.00 90.50 120 THR A O 1
ATOM 970 N N . LYS A 1 121 ? 8.046 0.149 -17.438 1.00 86.94 121 LYS A N 1
ATOM 971 C CA . LYS A 1 121 ? 9.381 0.739 -17.610 1.00 86.94 121 LYS A CA 1
ATOM 972 C C . LYS A 1 121 ? 10.492 -0.302 -17.562 1.00 86.94 121 LYS A C 1
ATOM 974 O O . LYS A 1 121 ? 11.398 -0.236 -18.386 1.00 86.94 121 LYS A O 1
ATOM 979 N N . VAL A 1 122 ? 10.416 -1.240 -16.623 1.00 83.25 122 VAL A N 1
ATOM 980 C CA . VAL A 1 122 ? 11.540 -2.123 -16.273 1.00 83.25 122 VAL A CA 1
ATOM 981 C C . VAL A 1 122 ? 11.622 -3.374 -17.150 1.00 83.25 122 VAL A C 1
ATOM 983 O O . VAL A 1 122 ? 12.717 -3.828 -17.461 1.00 83.25 122 VAL A O 1
ATOM 986 N N . TYR A 1 123 ? 10.488 -3.912 -17.602 1.00 69.31 123 TYR A N 1
ATOM 987 C CA . TYR A 1 123 ? 10.439 -5.162 -18.375 1.00 69.31 123 TYR A CA 1
ATOM 988 C C . TYR A 1 123 ? 10.197 -4.932 -19.873 1.00 69.31 123 TYR A C 1
ATOM 990 O O . TYR A 1 123 ? 9.541 -5.737 -20.539 1.00 69.31 123 TYR A O 1
ATOM 998 N N . ARG A 1 124 ? 10.689 -3.810 -20.416 1.00 59.78 124 ARG A N 1
ATOM 999 C CA . ARG A 1 124 ? 10.600 -3.536 -21.856 1.00 59.78 124 ARG A CA 1
ATOM 1000 C C . ARG A 1 124 ? 11.423 -4.575 -22.624 1.00 59.78 124 ARG A C 1
ATOM 1002 O O . ARG A 1 124 ? 12.599 -4.762 -22.326 1.00 59.78 124 ARG A O 1
ATOM 1009 N N . LYS A 1 125 ? 10.768 -5.254 -23.568 1.00 54.62 125 LYS A N 1
ATOM 1010 C CA . LYS A 1 125 ? 11.431 -6.067 -24.595 1.00 54.62 125 LYS A CA 1
ATOM 1011 C C . LYS A 1 125 ? 12.123 -5.172 -25.612 1.00 54.62 125 LYS A C 1
ATOM 1013 O O . LYS A 1 125 ? 11.556 -4.094 -25.901 1.00 54.62 125 LYS A O 1
#

InterPro domains:
  IPR011989 Armadillo-like helical [G3DSA:1.25.10.10] (1-124)
  IPR016024 Armadillo-type fold [SSF48371] (3-121)
  IPR051341 Zyg-11-related ubiquitin ligase adapter protein [PTHR12904] (1-124)
  IPR055142 Protein zer-1 homolog-like, C-terminal domain [PF22964] (1-124)

Foldseek 3Di:
DLVVLLVLLLDPVRLLVCLDQVNLVVLLVQCPDCPPHLASNLSSLSSLLSSCLVDQVSNPDPPPHNVSSLVSLVVSLVPHDLQDDDDDDDPDLVSLVSQCPSPVRVSSVSSSVSVVSSVVRHPDD

Mean predicted aligned error: 3.1 Å

Organism: Agrilus planipennis (NCBI:txid224129)

Sequence (125 aa):
MMGLLGNVAEVKDLRYYLMTPEYVSVFSDLLDSYSDGIEVSYNAAGVLSHMASDGPEVWTITYPTREMVLRRMVVAIERWDLGSQRNINYRSFEPILHLVKVYDTPECQHWAVWALANLTKVYRK

Solvent-accessible surface area (backbone atoms only — not comparable to full-atom values): 7162 Å² total; per-residue (Å²): 113,67,74,60,53,36,58,41,24,67,34,76,95,47,29,70,80,52,68,39,44,68,52,47,41,53,35,55,56,33,32,77,40,67,55,83,57,54,54,50,15,53,51,24,42,49,30,49,29,44,57,51,63,72,43,75,88,66,61,81,50,83,50,67,40,70,69,59,46,48,53,49,42,48,60,41,58,74,68,54,62,60,69,61,81,78,96,77,85,78,90,64,62,62,67,46,58,51,32,60,68,32,79,93,41,58,60,27,22,50,54,31,50,50,54,56,53,26,58,71,57,59,69,65,129

Secondary structure (DSSP, 8-state):
-HHHHHHHHH-HHHHGGG-SHHHHHHHHHHTT--TTTTHHHHHHHHHHHHHHTT-GGG---SSS-HHHHHHHHHHHHHTS-TT-------S-SHHHHHHTT-TT-HHHHHHHHHHHHHHHHHT--